Protein 7A48 (pdb70)

Structure (mmCIF, N/CA/C/O backbone):
data_7A48
#
_entry.id   7A48
#
_cell.length_a   94.580
_cell.length_b   26.070
_cell.length_c   54.250
_cell.angle_alpha   90.000
_cell.angle_beta   108.920
_cell.angle_gamma   90.000
#
_symmetry.space_group_name_H-M   'C 1 2 1'
#
loop_
_entity.id
_entity.type
_entity.pdbx_description
1 polymer 'Nanobody 49'
2 polymer 'APH colied-coil'
3 water water
#
loop_
_atom_site.group_PDB
_atom_site.id
_atom_site.type_symbol
_atom_site.label_atom_id
_atom_site.label_alt_id
_atom_site.label_comp_id
_atom_site.label_asym_id
_atom_site.label_entity_id
_atom_site.label_seq_id
_atom_site.pdbx_PDB_ins_code
_atom_site.Cartn_x
_atom_site.Cartn_y
_atom_site.Cartn_z
_atom_site.occupancy
_atom_site.B_iso_or_equiv
_atom_site.auth_seq_id
_atom_site.auth_comp_id
_atom_site.auth_asym_id
_atom_site.auth_atom_id
_atom_site.pdbx_PDB_model_num
ATOM 1 N N . GLN A 1 1 ? 0.194 -17.156 22.794 1.00 57.90 1 GLN A N 1
ATOM 2 C CA . GLN A 1 1 ? 0.380 -17.222 24.241 1.00 63.08 1 GLN A CA 1
ATOM 3 C C . GLN A 1 1 ? 1.320 -18.363 24.631 1.00 60.03 1 GLN A C 1
ATOM 4 O O . GLN A 1 1 ? 1.502 -18.663 25.811 1.00 61.92 1 GLN A O 1
ATOM 6 N N . VAL A 1 2 ? 1.913 -18.995 23.623 1.00 53.85 2 VAL A N 1
ATOM 7 C CA . VAL A 1 2 ? 2.821 -20.119 23.805 1.00 43.40 2 VAL A CA 1
ATOM 8 C C . VAL A 1 2 ? 4.145 -19.764 23.142 1.00 44.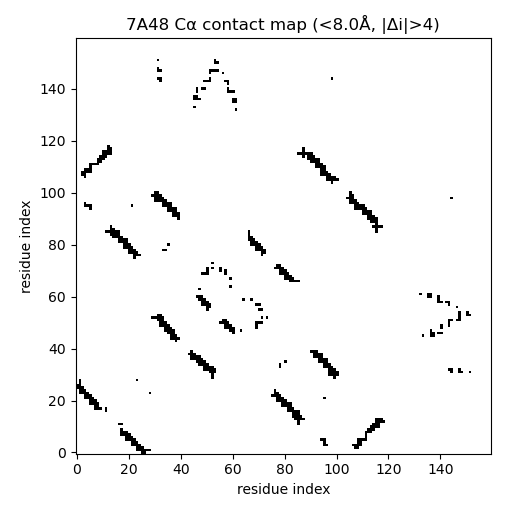19 2 VAL A C 1
ATOM 9 O O . VAL A 1 2 ? 4.160 -19.265 22.012 1.00 45.66 2 VAL A O 1
ATOM 13 N N . GLN A 1 3 ? 5.246 -20.011 23.845 1.00 40.53 3 GLN A N 1
ATOM 14 C CA . GLN A 1 3 ? 6.582 -19.706 23.355 1.00 33.32 3 GLN A CA 1
ATOM 15 C C . GLN A 1 3 ? 7.333 -20.999 23.062 1.00 32.95 3 GLN A C 1
ATOM 16 O O . GLN A 1 3 ? 7.268 -21.951 23.845 1.00 31.65 3 GLN A O 1
ATOM 22 N N A LEU A 1 4 ? 8.015 -21.030 21.922 0.46 29.52 4 LEU A N 1
ATOM 23 N N B LEU A 1 4 ? 8.065 -21.017 21.945 0.54 29.68 4 LEU A N 1
ATOM 24 C CA A LEU A 1 4 ? 8.849 -22.152 21.523 0.46 27.59 4 LEU A CA 1
ATOM 25 C CA B LEU A 1 4 ? 8.838 -22.177 21.505 0.54 27.37 4 LEU A CA 1
ATOM 26 C C A LEU A 1 4 ? 10.312 -21.745 21.622 0.46 31.49 4 LEU A C 1
ATOM 27 C C B LEU A 1 4 ? 10.322 -21.825 21.480 0.54 30.88 4 LEU A C 1
ATOM 28 O O A LEU A 1 4 ? 10.681 -20.623 21.259 0.46 33.52 4 LEU A O 1
ATOM 29 O O B LEU A 1 4 ? 10.718 -20.834 20.857 0.54 30.22 4 LEU A O 1
ATOM 38 N N . GLN A 1 5 ? 11.142 -22.652 22.133 1.00 29.74 5 GLN A N 1
ATOM 39 C CA . GLN A 1 5 ? 12.564 -22.371 22.330 1.00 26.66 5 GLN A CA 1
ATOM 40 C C . GLN A 1 5 ? 13.381 -23.582 21.915 1.00 27.69 5 GLN A C 1
ATOM 41 O O . GLN A 1 5 ? 13.275 -24.637 22.548 1.00 26.99 5 GLN A O 1
ATOM 47 N N . GLU A 1 6 ? 14.215 -23.419 20.879 1.00 25.92 6 GLU A N 1
ATOM 48 C CA . GLU A 1 6 ? 15.054 -24.479 20.337 1.00 29.66 6 GLU A CA 1
ATOM 49 C C . GLU A 1 6 ? 16.393 -24.558 21.056 1.00 29.34 6 GLU A C 1
ATOM 50 O O . GLU A 1 6 ? 16.817 -23.635 21.750 1.00 35.22 6 GLU A O 1
ATOM 56 N N . SER A 1 7 ? 17.082 -25.672 20.824 1.00 29.87 7 SER A N 1
ATOM 57 C CA . SER A 1 7 ? 18.474 -25.815 21.226 1.00 36.59 7 SER A CA 1
ATOM 58 C C . SER A 1 7 ? 19.084 -26.954 20.421 1.00 31.21 7 SER A C 1
ATOM 59 O O . SER A 1 7 ? 18.372 -27.752 19.804 1.00 26.43 7 SER A O 1
ATOM 62 N N . GLY A 1 8 ? 20.419 -27.001 20.405 1.00 34.02 8 GLY A N 1
ATOM 63 C CA . GLY A 1 8 ? 21.120 -28.139 19.845 1.00 29.59 8 GLY A CA 1
ATOM 64 C C . GLY A 1 8 ? 21.874 -27.902 18.555 1.00 34.93 8 GLY A C 1
ATOM 65 O O . GLY A 1 8 ? 22.485 -28.849 18.047 1.00 34.38 8 GLY A O 1
ATOM 66 N N . GLY A 1 9 ? 21.850 -26.695 18.001 1.00 28.73 9 GLY A N 1
ATOM 67 C CA . GLY A 1 9 ? 22.551 -26.418 16.761 1.00 29.29 9 GLY A CA 1
ATOM 68 C C . GLY A 1 9 ? 24.056 -26.341 16.971 1.00 27.29 9 GLY A C 1
ATOM 69 O O . GLY A 1 9 ? 24.576 -26.443 18.079 1.00 31.53 9 GLY A O 1
ATOM 70 N N . GLY A 1 10 ? 24.768 -26.159 15.866 1.00 26.36 10 GLY A N 1
ATOM 71 C CA . GLY A 1 10 ? 26.213 -26.055 15.947 1.00 24.91 10 GLY A CA 1
ATOM 72 C C . GLY A 1 10 ? 26.846 -26.264 14.582 1.00 24.51 10 GLY A C 1
ATOM 73 O O . GLY A 1 10 ? 26.194 -26.111 13.553 1.00 29.26 10 GLY A O 1
ATOM 74 N N . LEU A 1 11 ? 28.129 -26.615 14.618 1.00 25.10 11 LEU A N 1
ATOM 75 C CA . LEU A 1 11 ? 28.956 -26.775 13.423 1.00 28.38 11 LEU A CA 1
ATOM 76 C C . LEU A 1 11 ? 29.608 -28.144 13.472 1.00 33.88 11 LEU A C 1
ATOM 77 O O . LEU A 1 11 ? 30.375 -28.430 14.396 1.00 41.43 11 LEU A O 1
ATOM 82 N N . VAL A 1 12 ? 29.343 -28.970 12.460 1.00 29.87 12 VAL A N 1
ATOM 83 C CA . VAL A 1 12 ? 29.894 -30.314 12.403 1.00 28.46 12 VAL A CA 1
ATOM 84 C C . VAL A 1 12 ? 30.571 -30.510 11.055 1.00 30.40 12 VAL A C 1
ATOM 85 O O . VAL A 1 12 ? 30.339 -29.765 10.102 1.00 28.09 12 VAL A O 1
ATOM 89 N N . GLN A 1 13 ? 31.437 -31.517 11.001 1.00 30.84 13 GLN A N 1
ATOM 90 C CA . GLN A 1 13 ? 32.002 -31.989 9.751 1.00 35.24 13 GLN A CA 1
ATOM 91 C C . GLN A 1 13 ? 30.981 -32.872 9.045 1.00 31.80 13 GLN A C 1
ATOM 92 O O . GLN A 1 13 ? 30.071 -33.408 9.682 1.00 30.13 13 GLN A O 1
ATOM 98 N N . PRO A 1 14 ? 31.108 -33.045 7.730 1.00 31.40 14 PRO A N 1
ATOM 99 C CA . PRO A 1 14 ? 30.241 -34.005 7.034 1.00 35.23 14 PRO A CA 1
ATOM 100 C C . PRO A 1 14 ? 30.364 -35.387 7.661 1.00 27.82 14 PRO A C 1
ATOM 101 O O . PRO A 1 14 ? 31.460 -35.841 7.995 1.00 34.80 14 PRO A O 1
ATOM 105 N N . GLY A 1 15 ? 29.222 -36.049 7.828 1.00 31.99 15 GLY A N 1
ATOM 106 C CA . GLY A 1 15 ? 29.156 -37.314 8.525 1.00 36.45 15 GLY A CA 1
ATOM 107 C C . GLY A 1 15 ? 28.805 -37.210 9.993 1.00 38.48 15 GLY A C 1
ATOM 108 O O . GLY A 1 15 ? 28.483 -38.237 10.610 1.00 34.78 15 GLY A O 1
ATOM 109 N N . GLY A 1 16 ? 28.840 -36.004 10.568 1.00 31.21 16 GLY A N 1
ATOM 110 C CA . GLY A 1 16 ? 28.570 -35.814 11.978 1.00 31.92 16 GLY A CA 1
ATOM 111 C C . GLY A 1 16 ? 27.092 -35.842 12.307 1.00 27.50 16 GLY A C 1
ATOM 112 O O . GLY A 1 16 ? 26.229 -36.065 11.460 1.00 28.09 16 GLY A O 1
ATOM 113 N N . SER A 1 17 ? 26.798 -35.591 13.584 1.00 28.57 17 SER A N 1
ATOM 114 C CA . SER A 1 17 ? 25.431 -35.643 14.080 1.00 24.87 17 SER A CA 1
ATOM 115 C C . S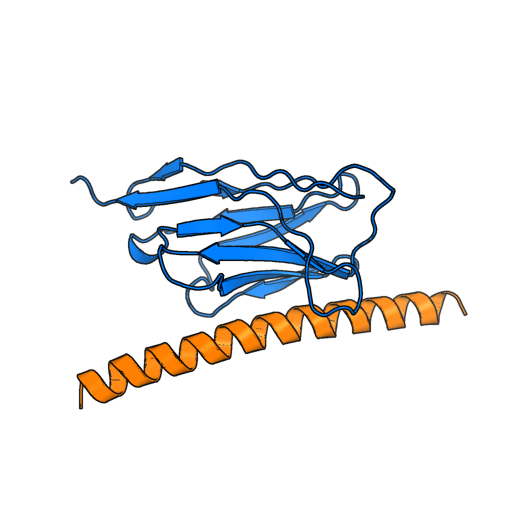ER A 1 17 ? 25.171 -34.493 15.038 1.00 27.09 17 SER A C 1
ATOM 116 O O . SER A 1 17 ? 26.084 -33.990 15.690 1.00 28.03 17 SER A O 1
ATOM 119 N N . LEU A 1 18 ? 23.900 -34.110 15.124 1.00 25.18 18 LEU A N 1
ATOM 120 C CA . LEU A 1 18 ? 23.402 -33.118 16.072 1.00 26.68 18 LEU A CA 1
ATOM 121 C C . LEU A 1 18 ? 22.023 -33.544 16.546 1.00 21.99 18 LEU A C 1
ATOM 122 O O . LEU A 1 18 ? 21.267 -34.171 15.800 1.00 25.89 18 LEU A O 1
ATOM 127 N N . ARG A 1 19 ? 21.676 -33.175 17.780 1.00 24.09 19 ARG A N 1
ATOM 128 C CA . ARG A 1 19 ? 20.330 -33.404 18.294 1.00 25.85 19 ARG A CA 1
ATOM 129 C C . ARG A 1 19 ? 19.707 -32.059 18.630 1.00 23.78 19 ARG A C 1
ATOM 130 O O . ARG A 1 19 ? 20.198 -31.351 19.522 1.00 28.02 19 ARG A O 1
ATOM 138 N N . LEU A 1 20 ? 18.645 -31.712 17.917 1.00 23.05 20 LEU A N 1
ATOM 139 C CA . LEU A 1 20 ? 17.887 -30.500 18.194 1.00 24.15 20 LEU A CA 1
ATOM 140 C C . LEU A 1 20 ? 16.757 -30.813 19.164 1.00 24.53 20 LEU A C 1
ATOM 141 O O . LEU A 1 20 ? 16.149 -31.881 19.101 1.00 23.69 20 LEU A O 1
ATOM 146 N N A SER A 1 21 ? 16.491 -29.871 20.058 0.53 24.14 21 SER A N 1
ATOM 147 N N B SER A 1 21 ? 16.464 -29.865 20.057 0.47 24.26 21 SER A N 1
ATOM 148 C CA A SER A 1 21 ? 15.360 -29.956 20.959 0.53 25.59 21 SER A CA 1
ATOM 149 C CA B SER A 1 21 ? 15.374 -30.001 21.017 0.47 25.55 21 SER A CA 1
ATOM 150 C C A SER A 1 21 ? 14.514 -28.700 20.816 0.53 26.42 21 SER A C 1
ATOM 151 C C B SER A 1 21 ? 14.595 -28.693 21.094 0.47 24.99 21 SER A C 1
ATOM 152 O O A SER A 1 21 ? 14.960 -27.665 20.312 0.53 18.48 21 SER A O 1
ATOM 153 O O B SER A 1 21 ? 15.171 -27.608 20.987 0.47 20.23 21 SER A O 1
ATOM 158 N N . CYS A 1 22 ? 13.274 -28.803 21.267 1.00 25.79 22 CYS A N 1
ATOM 159 C CA . CYS A 1 22 ? 12.407 -27.635 21.307 1.00 22.86 22 CYS A CA 1
ATOM 160 C C . CYS A 1 22 ? 11.369 -27.832 22.392 1.00 21.24 22 CYS A C 1
ATOM 161 O O . CYS A 1 22 ? 10.662 -28.841 22.379 1.00 26.40 22 CYS A O 1
ATOM 164 N N . ILE A 1 23 ? 11.269 -26.870 23.305 1.00 20.85 23 ILE A N 1
ATOM 165 C CA . ILE A 1 23 ? 10.326 -26.928 24.423 1.00 22.92 23 ILE A CA 1
ATOM 166 C C . ILE A 1 23 ? 9.282 -25.834 24.234 1.00 25.85 23 ILE A C 1
ATOM 167 O O . ILE A 1 23 ? 9.617 -24.697 23.877 1.00 28.97 23 ILE A O 1
ATOM 172 N N . ALA A 1 24 ? 8.015 -26.192 24.412 1.00 31.52 24 ALA A N 1
ATOM 173 C CA . ALA A 1 24 ? 6.921 -25.233 24.390 1.00 32.36 24 ALA A CA 1
ATOM 174 C C . ALA A 1 24 ? 6.492 -24.919 25.817 1.00 33.75 24 ALA A C 1
ATOM 175 O O . ALA A 1 24 ? 6.360 -25.820 26.652 1.00 41.32 24 ALA A O 1
ATOM 177 N N . SER A 1 25 ? 6.276 -23.639 26.106 1.00 35.11 25 SER A N 1
ATOM 178 C CA . SER A 1 25 ? 5.807 -23.244 27.426 1.00 37.16 25 SER A CA 1
ATOM 179 C C . SER A 1 25 ? 4.814 -22.098 27.291 1.00 46.01 25 SER A C 1
ATOM 180 O O . SER A 1 25 ? 4.607 -21.546 26.210 1.00 44.06 25 SER A O 1
ATOM 183 N N . GLY A 1 26 ? 4.189 -21.746 28.418 1.00 56.32 26 GLY A N 1
ATOM 184 C CA . GLY A 1 26 ? 3.212 -20.674 28.469 1.00 69.10 26 GLY A CA 1
ATOM 185 C C . GLY A 1 26 ? 1.831 -21.203 28.822 1.00 78.95 26 GLY A C 1
ATOM 186 O O . GLY A 1 26 ? 1.701 -22.135 29.616 1.00 83.67 26 GLY A O 1
ATOM 187 N N . ARG A 1 27 ? 0.808 -20.591 28.227 1.00 80.28 27 ARG A N 1
ATOM 188 C CA . ARG A 1 27 ? -0.560 -21.068 28.394 1.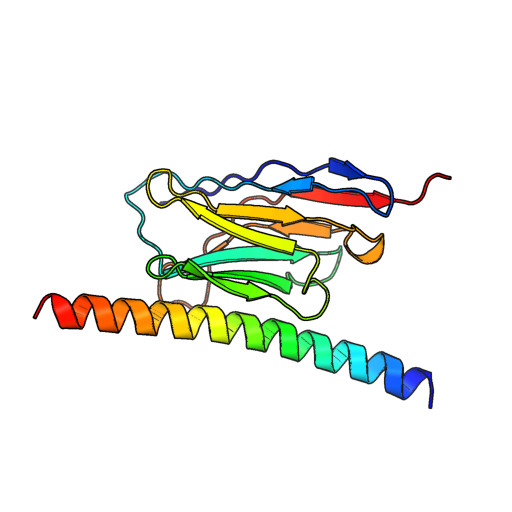00 78.58 27 ARG A CA 1
ATOM 189 C C . ARG A 1 27 ? -0.645 -22.544 28.029 1.00 74.54 27 ARG A C 1
ATOM 190 O O . ARG A 1 27 ? 0.145 -23.050 27.225 1.00 79.68 27 ARG A O 1
ATOM 192 N N . THR A 1 28 ? -1.603 -23.241 28.637 1.00 62.96 28 THR A N 1
ATOM 193 C CA . THR A 1 28 ? -1.719 -24.676 28.417 1.00 52.36 28 THR A CA 1
ATOM 194 C C . THR A 1 28 ? -1.923 -24.964 26.934 1.00 59.23 28 THR A C 1
ATOM 195 O O . THR A 1 28 ? -2.695 -24.290 26.244 1.00 62.62 28 THR A O 1
ATOM 199 N N . PHE A 1 29 ? -1.211 -25.978 26.455 1.00 44.33 29 PHE A N 1
ATOM 200 C CA . PHE A 1 29 ? -0.876 -26.133 25.046 1.00 43.07 29 PHE A CA 1
ATOM 201 C C . PHE A 1 29 ? -1.091 -27.596 24.696 1.00 41.96 29 PHE A C 1
ATOM 202 O O . PHE A 1 29 ? -0.530 -28.477 25.350 1.00 39.88 29 PHE A O 1
ATOM 210 N N A ASN A 1 30 ? -1.967 -27.861 23.725 0.34 41.84 30 ASN A N 1
ATOM 211 N N B ASN A 1 30 ? -1.908 -27.848 23.677 0.66 41.63 30 ASN A N 1
ATOM 212 C CA A ASN A 1 30 ? -2.168 -29.213 23.202 0.34 39.19 30 ASN A CA 1
ATOM 213 C CA B ASN A 1 30 ? -2.186 -29.203 23.200 0.66 38.97 30 ASN A CA 1
ATOM 214 C C A ASN A 1 30 ? -2.314 -29.107 21.691 0.34 34.58 30 ASN A C 1
ATOM 215 C C B ASN A 1 30 ? -2.321 -29.131 21.688 0.66 34.28 30 ASN A C 1
ATOM 216 O O A ASN A 1 30 ? -3.425 -29.017 21.151 0.34 34.91 30 ASN A O 1
ATOM 217 O O B ASN A 1 30 ? -3.432 -29.085 21.144 0.66 34.72 30 ASN A O 1
ATOM 226 N N . PRO A 1 31 ? -1.202 -29.109 20.974 1.00 29.77 31 PRO A N 1
ATOM 227 C CA . PRO A 1 31 ? -1.234 -28.895 19.525 1.00 26.29 31 PRO A CA 1
ATOM 228 C C . PRO A 1 31 ? -1.694 -30.144 18.784 1.00 29.30 31 PRO A C 1
ATOM 229 O O . PRO A 1 31 ? -1.832 -31.229 19.355 1.00 28.35 31 PRO A O 1
ATOM 233 N N . TYR A 1 32 ? -1.956 -29.966 17.484 1.00 22.38 32 TYR A N 1
ATOM 234 C CA . TYR A 1 32 ? -2.168 -31.131 16.638 1.00 23.94 32 TYR A CA 1
ATOM 235 C C . TYR A 1 32 ? -0.865 -31.893 16.427 1.00 24.48 32 TYR A C 1
ATOM 236 O O . TYR A 1 32 ? -0.868 -33.125 16.366 1.00 22.56 32 TYR A O 1
ATOM 245 N N . GLY A 1 33 ? 0.255 -31.176 16.315 1.00 21.82 33 GLY A N 1
ATOM 246 C CA . GLY A 1 33 ? 1.555 -31.779 16.074 1.00 18.33 33 GLY A CA 1
ATOM 247 C C . GLY A 1 33 ? 2.644 -30.736 16.197 1.00 19.86 33 GLY A C 1
ATOM 248 O O . GLY A 1 33 ? 2.379 -29.536 16.319 1.00 19.95 33 GLY A O 1
ATOM 249 N N . MET A 1 34 ? 3.890 -31.212 16.180 1.00 19.29 34 MET A N 1
ATOM 250 C CA . MET A 1 34 ? 5.034 -30.314 16.129 1.00 17.27 34 MET A CA 1
ATOM 251 C C . MET A 1 34 ? 5.977 -30.784 15.038 1.00 17.41 34 MET A C 1
ATOM 252 O O . MET A 1 34 ? 5.885 -31.916 14.561 1.00 20.07 34 MET A O 1
ATOM 257 N N . GLY A 1 35 ? 6.874 -29.896 14.626 1.00 19.41 35 GLY A N 1
ATOM 258 C CA . GLY A 1 35 ? 7.707 -30.288 13.504 1.00 18.98 35 GLY A CA 1
ATOM 259 C C . GLY A 1 35 ? 8.900 -29.373 13.377 1.00 19.44 35 GLY A C 1
ATOM 260 O O . GLY A 1 35 ? 9.082 -28.424 14.149 1.00 20.43 35 GLY A O 1
ATOM 261 N N . TRP A 1 36 ? 9.718 -29.686 12.388 1.00 18.00 36 TRP A N 1
ATOM 262 C CA . TRP A 1 36 ? 10.921 -28.944 12.118 1.00 19.81 36 TRP A CA 1
ATOM 263 C C . TRP A 1 36 ? 10.966 -28.482 10.679 1.00 17.29 36 TRP A C 1
ATOM 264 O O . TRP A 1 36 ? 10.621 -29.215 9.780 1.00 18.96 36 TRP A O 1
ATOM 275 N N . PHE A 1 37 ? 11.375 -27.238 10.502 1.00 17.15 37 PHE A N 1
ATOM 276 C CA . PHE A 1 37 ? 11.519 -26.618 9.203 1.00 18.03 37 PHE A CA 1
ATOM 277 C C . PHE A 1 37 ? 12.941 -26.086 9.086 1.00 19.20 37 PHE A C 1
ATOM 278 O O . PHE A 1 37 ? 13.634 -25.954 10.080 1.00 18.29 37 PHE A O 1
ATOM 286 N N . ARG A 1 38 ? 13.382 -25.792 7.870 1.00 17.91 38 ARG A N 1
ATOM 287 C CA . ARG A 1 38 ? 14.713 -25.228 7.693 1.00 19.21 38 ARG A CA 1
ATOM 288 C C . ARG A 1 38 ? 14.714 -24.092 6.687 1.00 19.10 38 ARG A C 1
ATOM 289 O O . ARG A 1 38 ? 13.864 -24.029 5.833 1.00 21.78 38 ARG A O 1
ATOM 297 N N . GLN A 1 39 ? 15.668 -23.188 6.820 1.00 19.81 39 GLN A N 1
ATOM 298 C CA . GLN A 1 39 ? 15.720 -22.031 5.943 1.00 17.85 39 GLN A CA 1
ATOM 299 C C . GLN A 1 39 ? 17.122 -21.572 5.604 1.00 21.68 39 GLN A C 1
ATOM 300 O O . GLN A 1 39 ? 17.957 -21.429 6.468 1.00 20.53 39 GLN A O 1
ATOM 306 N N . VAL A 1 40 ? 17.360 -21.354 4.320 1.00 23.02 40 VAL A N 1
ATOM 307 C CA . VAL A 1 40 ? 18.627 -20.819 3.849 1.00 28.17 40 VAL A CA 1
ATOM 308 C C . VAL A 1 40 ? 18.384 -19.358 3.457 1.00 25.39 40 VAL A C 1
ATOM 309 O O . VAL A 1 40 ? 17.261 -18.970 3.219 1.00 24.58 40 VAL A O 1
ATOM 313 N N . PRO A 1 41 ? 19.449 -18.555 3.370 1.00 21.91 41 PRO A N 1
ATOM 314 C CA . PRO A 1 41 ? 19.233 -17.123 3.136 1.00 23.22 41 PRO A CA 1
ATOM 315 C C . PRO A 1 41 ? 18.527 -16.866 1.812 1.00 29.22 41 PRO A C 1
ATOM 316 O O . PRO A 1 41 ? 18.879 -17.436 0.774 1.00 32.62 41 PRO A O 1
ATOM 320 N N . GLY A 1 42 ? 17.528 -15.999 1.854 1.00 29.64 42 GLY A N 1
ATOM 321 C CA . GLY A 1 42 ? 16.782 -15.614 0.672 1.00 28.89 42 GLY A CA 1
ATOM 322 C C . GLY A 1 42 ? 15.703 -16.565 0.208 1.00 29.13 42 GLY A C 1
ATOM 323 O O . GLY A 1 42 ? 15.078 -16.345 -0.816 1.00 37.89 42 GLY A O 1
ATOM 324 N N . LYS A 1 43 ? 15.484 -17.630 0.960 1.00 27.06 43 LYS A N 1
ATOM 325 C CA . LYS A 1 43 ? 14.468 -18.593 0.604 1.00 31.54 43 LYS A CA 1
ATOM 326 C C . LYS A 1 43 ? 13.474 -18.746 1.741 1.00 31.63 43 LYS A C 1
ATOM 327 O O . LYS A 1 43 ? 13.741 -18.344 2.854 1.00 27.22 43 LYS A O 1
ATOM 333 N N . GLU A 1 44 ? 12.321 -19.330 1.439 1.00 36.02 44 GLU A N 1
ATOM 334 C CA . GLU A 1 44 ? 11.299 -19.552 2.438 1.00 35.05 44 GLU A CA 1
ATOM 335 C C . GLU A 1 44 ? 11.633 -20.775 3.251 1.00 31.53 44 GLU A C 1
ATOM 336 O O . GLU A 1 44 ? 12.446 -21.583 2.855 1.00 28.85 44 GLU A O 1
ATOM 342 N N . ARG A 1 45 ? 10.976 -20.900 4.389 1.00 24.77 45 ARG A N 1
ATOM 343 C CA . ARG A 1 45 ? 11.173 -22.045 5.254 1.00 23.96 45 ARG A CA 1
ATOM 344 C C . ARG A 1 45 ? 10.578 -23.262 4.587 1.00 28.24 45 ARG A C 1
ATOM 345 O O . ARG A 1 45 ? 9.487 -23.197 4.046 1.00 32.06 45 ARG A O 1
ATOM 353 N N . THR A 1 46 ? 11.304 -24.368 4.619 1.00 21.65 46 THR A N 1
ATOM 354 C CA . THR A 1 46 ? 10.825 -25.596 4.023 1.00 21.26 46 THR A CA 1
ATOM 355 C C . THR A 1 46 ? 10.699 -26.675 5.085 1.00 18.86 46 THR A C 1
ATOM 356 O O . THR A 1 46 ? 11.491 -26.747 5.993 1.00 17.92 46 THR A O 1
ATOM 360 N N . PHE A 1 47 ? 9.682 -27.508 4.936 1.00 18.50 47 PHE A N 1
ATOM 361 C CA . PHE A 1 47 ? 9.416 -28.596 5.859 1.00 17.68 47 PHE A CA 1
ATOM 362 C C . PHE A 1 47 ? 10.549 -29.600 5.874 1.00 21.77 47 PHE A C 1
ATOM 363 O O . PHE A 1 47 ? 11.148 -29.883 4.855 1.00 21.34 47 PHE A O 1
ATOM 371 N N . VAL A 1 48 ? 10.831 -30.133 7.055 1.00 17.15 48 VAL A N 1
ATOM 372 C CA . VAL A 1 48 ? 11.854 -31.136 7.208 1.00 18.81 48 VAL A CA 1
ATOM 373 C C . VAL A 1 48 ? 11.251 -32.409 7.790 1.00 19.53 48 VAL A C 1
ATOM 374 O O . VAL A 1 48 ? 11.423 -33.474 7.230 1.00 17.69 48 VAL A O 1
ATOM 378 N N . SER A 1 49 ? 10.515 -32.282 8.892 1.00 18.61 49 SER A N 1
ATOM 379 C CA . SER A 1 49 ? 9.953 -33.450 9.550 1.00 17.57 49 SER A CA 1
ATOM 380 C C . SER A 1 49 ? 8.847 -32.996 10.490 1.00 18.00 49 SER A C 1
ATOM 381 O O . SER A 1 49 ? 8.885 -31.885 11.012 1.00 19.37 49 SER A O 1
ATOM 384 N N . GLY A 1 50 ? 7.874 -33.869 10.699 1.00 16.43 50 GLY A N 1
ATOM 385 C CA . GLY A 1 50 ? 6.802 -33.575 11.632 1.00 15.54 50 GLY A CA 1
ATOM 386 C C . GLY A 1 50 ? 6.359 -34.829 12.352 1.00 16.27 50 GLY A C 1
ATOM 387 O O . GLY A 1 50 ? 6.516 -35.951 11.860 1.00 19.43 50 GLY A O 1
ATOM 388 N N . ILE A 1 51 ? 5.776 -34.619 13.534 1.00 16.01 51 ILE A N 1
ATOM 389 C CA . ILE A 1 51 ? 5.222 -35.707 14.327 1.00 17.67 51 ILE A CA 1
ATOM 390 C C . ILE A 1 51 ? 3.841 -35.280 14.837 1.00 19.42 51 ILE A C 1
ATOM 391 O O . ILE A 1 51 ? 3.648 -34.133 15.260 1.00 19.02 51 ILE A O 1
ATOM 396 N N . THR A 1 52 ? 2.868 -36.185 14.747 1.00 19.08 52 THR A N 1
ATOM 397 C CA . THR A 1 52 ? 1.540 -35.892 15.280 1.00 16.78 52 THR A CA 1
ATOM 398 C C . THR A 1 52 ? 1.576 -36.005 16.799 1.00 19.24 52 THR A C 1
ATOM 399 O O . THR A 1 52 ? 2.279 -36.849 17.362 1.00 19.96 52 THR A O 1
ATOM 403 N N . TRP A 1 53 ? 0.812 -35.148 17.474 1.00 20.66 53 TRP A N 1
ATOM 404 C CA . TRP A 1 53 ? 0.963 -35.052 18.919 1.00 23.16 53 TRP A CA 1
ATOM 405 C C . TRP A 1 53 ? 0.343 -36.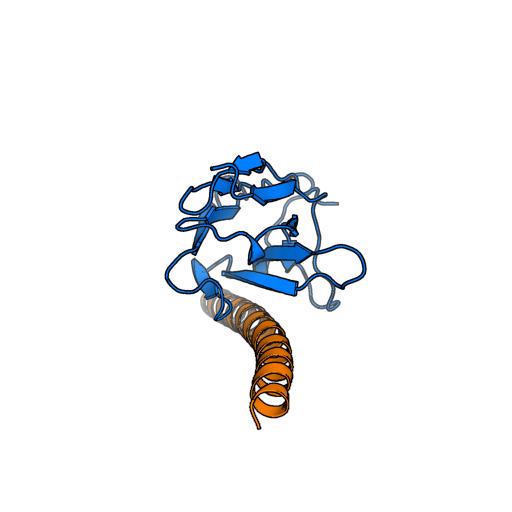242 19.634 1.00 26.45 53 TRP A C 1
ATOM 406 O O . TRP A 1 53 ? 0.933 -36.789 20.576 1.00 26.87 53 TRP A O 1
ATOM 417 N N . ILE A 1 54 ? -0.850 -36.655 19.213 1.00 23.25 54 ILE A N 1
ATOM 418 C CA . ILE A 1 54 ? -1.538 -37.747 19.892 1.00 23.67 54 ILE A CA 1
ATOM 419 C C . ILE A 1 54 ? -0.865 -39.076 19.572 1.00 27.52 54 ILE A C 1
ATOM 420 O O . ILE A 1 54 ? -0.453 -39.816 20.473 1.00 32.55 54 ILE A O 1
ATOM 425 N N . GLY A 1 55 ? -0.736 -39.388 18.283 1.00 28.41 55 GLY A N 1
ATOM 426 C CA . GLY A 1 55 ? -0.310 -40.706 17.844 1.00 25.59 55 GLY A CA 1
ATOM 427 C C . GLY A 1 55 ? 1.189 -40.902 17.772 1.00 25.26 55 GLY A C 1
ATOM 428 O O . GLY A 1 55 ? 1.674 -42.035 17.827 1.00 28.04 55 GLY A O 1
ATOM 429 N N . GLY A 1 56 ? 1.928 -39.809 17.631 1.00 21.49 56 GLY A N 1
ATOM 430 C CA . GLY A 1 56 ? 3.357 -39.892 17.435 1.00 21.13 56 GLY A CA 1
ATOM 431 C C . GLY A 1 56 ? 3.754 -40.335 16.046 1.00 23.98 56 GLY A C 1
ATOM 432 O O . GLY A 1 56 ? 4.872 -40.828 15.861 1.00 28.35 56 GLY A O 1
ATOM 433 N N . THR A 1 57 ? 2.856 -40.192 15.069 1.00 23.11 57 THR A N 1
ATOM 434 C CA . THR A 1 57 ? 3.141 -40.578 13.690 1.00 19.58 57 THR A CA 1
ATOM 435 C C . THR A 1 57 ? 4.110 -39.587 13.056 1.00 24.60 57 THR A C 1
ATOM 436 O O . THR A 1 57 ? 3.923 -38.374 13.163 1.00 21.42 57 THR A O 1
ATOM 440 N N . THR A 1 58 ? 5.130 -40.101 12.362 1.00 20.51 58 THR A N 1
ATOM 441 C CA . THR A 1 58 ? 6.224 -39.280 11.852 1.00 21.27 58 THR A CA 1
ATOM 442 C C . THR A 1 58 ? 6.186 -39.124 10.333 1.00 19.06 58 THR A C 1
ATOM 443 O O . THR A 1 58 ? 5.699 -39.995 9.600 1.00 21.18 58 THR A O 1
ATOM 447 N N . TYR A 1 59 ? 6.717 -37.992 9.876 1.00 18.93 59 TYR A N 1
ATOM 448 C CA . TYR A 1 59 ? 6.785 -37.654 8.462 1.00 18.89 59 TYR A CA 1
ATOM 449 C C . TYR A 1 59 ? 8.133 -37.015 8.202 1.00 19.40 59 TYR A C 1
ATOM 450 O O . TYR A 1 59 ? 8.613 -36.224 9.018 1.00 19.32 59 TYR A O 1
ATOM 459 N N . TYR A 1 60 ? 8.736 -37.366 7.063 1.00 19.15 60 TYR A N 1
ATOM 460 C CA . TYR A 1 60 ? 10.049 -36.852 6.702 1.00 20.96 60 TYR A CA 1
ATOM 461 C C . TYR A 1 60 ? 10.041 -36.493 5.229 1.00 24.45 60 TYR A C 1
ATOM 462 O O . TYR A 1 60 ? 9.392 -37.165 4.425 1.00 25.83 60 TYR A O 1
ATOM 471 N N . VAL A 1 61 ? 10.771 -35.436 4.877 1.00 19.90 61 VAL A N 1
ATOM 472 C CA . VAL A 1 61 ? 10.972 -35.147 3.459 1.00 22.98 61 VAL A CA 1
ATOM 473 C C . VAL A 1 61 ? 12.056 -36.062 2.894 1.00 25.09 61 VAL A C 1
ATOM 474 O O . VAL A 1 61 ? 12.913 -36.586 3.614 1.00 21.15 61 VAL A O 1
ATOM 478 N N . ASN A 1 62 ? 12.003 -36.262 1.571 1.00 23.08 62 ASN A N 1
ATOM 479 C CA . ASN A 1 62 ? 12.816 -37.302 0.946 1.00 23.66 62 ASN A CA 1
ATOM 480 C C . ASN A 1 62 ? 14.305 -37.082 1.179 1.00 25.46 62 ASN A C 1
ATOM 481 O O . ASN A 1 62 ? 15.058 -38.053 1.304 1.00 27.70 62 ASN A O 1
ATOM 486 N N . SER A 1 63 ? 14.746 -35.824 1.281 1.00 21.29 63 SER A N 1
ATOM 487 C CA . SER A 1 63 ? 16.176 -35.554 1.399 1.00 23.89 63 SER A CA 1
ATOM 488 C C . SER A 1 63 ? 16.770 -35.915 2.758 1.00 22.00 63 SER A C 1
ATOM 489 O O . SER A 1 63 ? 18.002 -35.882 2.899 1.00 24.93 63 SER A O 1
ATOM 492 N N . VAL A 1 64 ? 15.954 -36.216 3.770 1.00 19.14 64 VAL A N 1
ATOM 493 C CA . VAL A 1 64 ? 16.459 -36.595 5.084 1.00 20.15 64 VAL A CA 1
ATOM 494 C C . VAL A 1 64 ? 16.019 -37.989 5.505 1.00 18.51 64 VAL A C 1
ATOM 495 O O . VAL A 1 64 ? 16.382 -38.430 6.600 1.00 19.86 64 VAL A O 1
ATOM 499 N N . LYS A 1 65 ? 15.276 -38.708 4.660 1.00 20.06 65 LYS A N 1
ATOM 500 C CA . LYS A 1 65 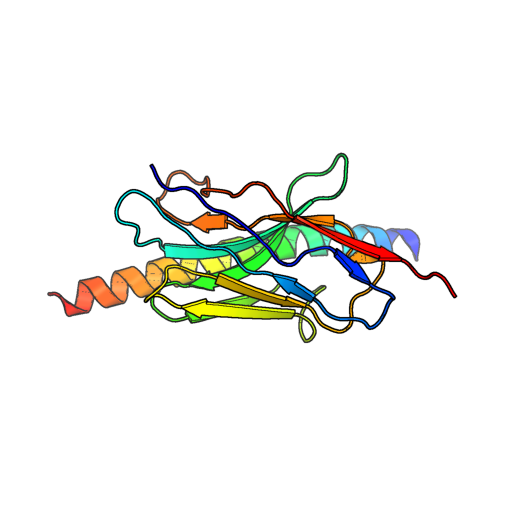? 14.830 -40.059 5.008 1.00 20.05 65 LYS A CA 1
ATOM 501 C C . LYS A 1 65 ? 16.011 -40.974 5.296 1.00 21.53 65 LYS A C 1
ATOM 502 O O . LYS A 1 65 ? 16.992 -41.002 4.548 1.00 26.01 65 LYS A O 1
ATOM 508 N N . GLY A 1 66 ? 15.908 -41.743 6.378 1.00 23.16 66 GLY A N 1
ATOM 509 C CA . GLY A 1 66 ? 16.974 -42.630 6.780 1.00 26.03 66 GLY A CA 1
ATOM 510 C C . GLY A 1 66 ? 18.152 -41.964 7.460 1.00 24.62 66 GLY A C 1
ATOM 511 O O . GLY A 1 66 ? 19.082 -42.672 7.867 1.00 29.60 66 GLY A O 1
ATOM 512 N N . ARG A 1 67 ? 18.141 -40.642 7.602 1.00 21.74 67 ARG A N 1
ATOM 513 C CA . ARG A 1 67 ? 19.191 -39.907 8.312 1.00 19.54 67 ARG A CA 1
ATOM 514 C C . ARG A 1 67 ? 18.688 -39.143 9.532 1.00 19.93 67 ARG A C 1
ATOM 515 O O . ARG A 1 67 ? 19.435 -39.015 10.518 1.00 20.38 67 ARG A O 1
ATOM 523 N N . PHE A 1 68 ? 17.448 -38.655 9.512 1.00 19.41 68 PHE A N 1
ATOM 524 C CA . PHE A 1 68 ? 16.907 -37.844 10.595 1.00 18.64 68 PHE A CA 1
ATOM 525 C C . PHE A 1 68 ? 15.779 -38.615 11.270 1.00 23.46 68 PHE A C 1
ATOM 526 O O . PHE A 1 68 ? 15.049 -39.373 10.621 1.00 25.72 68 PHE A O 1
ATOM 534 N N . THR A 1 69 ? 15.621 -38.404 12.575 1.00 21.82 69 THR A N 1
ATOM 535 C CA . THR A 1 69 ? 14.533 -39.037 13.316 1.00 23.12 69 THR A CA 1
ATOM 536 C C . THR A 1 69 ? 13.896 -38.015 14.253 1.00 21.49 69 THR A C 1
ATOM 537 O O . THR A 1 69 ? 14.604 -37.345 15.014 1.00 22.60 69 THR A O 1
ATOM 541 N N . ILE A 1 70 ? 12.565 -37.917 14.217 1.00 22.21 70 ILE A N 1
ATOM 542 C CA . ILE A 1 70 ? 11.822 -36.991 15.069 1.00 18.57 70 ILE A CA 1
ATOM 543 C C . ILE A 1 70 ? 11.100 -37.769 16.161 1.00 19.80 70 ILE A C 1
ATOM 544 O O . ILE A 1 70 ? 10.691 -38.925 15.979 1.00 22.10 70 ILE A O 1
ATOM 549 N N . SER A 1 71 ? 10.975 -37.135 17.324 1.00 19.56 71 SER A N 1
ATOM 550 C CA . SER A 1 71 ? 10.270 -37.748 18.442 1.00 19.73 71 SER A CA 1
ATOM 551 C C . SER A 1 71 ? 9.703 -36.641 19.315 1.00 21.80 71 SER A C 1
ATOM 552 O O . SER A 1 71 ? 10.090 -35.477 19.198 1.00 22.81 71 SER A O 1
ATOM 555 N N . ARG A 1 72 ? 8.768 -37.006 20.185 1.00 21.14 72 ARG A N 1
ATOM 556 C CA . ARG A 1 72 ? 8.186 -36.009 21.073 1.00 23.56 72 ARG A CA 1
ATOM 557 C C . ARG A 1 72 ? 7.826 -36.617 22.418 1.00 23.23 72 ARG A C 1
ATOM 558 O O . ARG A 1 72 ? 7.560 -37.819 22.536 1.00 26.74 72 ARG A O 1
ATOM 566 N N . ASP A 1 73 ? 7.789 -35.750 23.426 1.00 20.21 73 ASP A N 1
ATOM 567 C CA . ASP A 1 73 ? 7.405 -36.108 24.792 1.00 21.11 73 ASP A CA 1
ATOM 568 C C . ASP A 1 73 ? 6.286 -35.181 25.259 1.00 29.55 73 ASP A C 1
ATOM 569 O O . ASP A 1 73 ? 6.528 -34.004 25.544 1.00 28.85 73 ASP A O 1
ATOM 574 N N . ARG A 1 74 ? 5.066 -35.720 25.357 1.00 27.14 74 ARG A N 1
ATOM 575 C CA . ARG A 1 74 ? 3.926 -34.917 25.799 1.00 32.60 74 ARG A CA 1
ATOM 576 C C . ARG A 1 74 ? 4.076 -34.414 27.228 1.00 37.64 74 ARG A C 1
ATOM 577 O O . ARG A 1 74 ? 3.552 -33.345 27.559 1.00 32.30 74 ARG A O 1
ATOM 585 N N . ALA A 1 75 ? 4.766 -35.163 28.095 1.00 29.97 75 ALA A N 1
ATOM 586 C CA . ALA A 1 75 ? 4.864 -34.747 29.490 1.00 39.09 75 ALA A CA 1
ATOM 587 C C . ALA A 1 75 ? 5.574 -33.409 29.613 1.00 34.48 75 ALA A C 1
ATOM 588 O O . ALA A 1 75 ? 5.225 -32.593 30.470 1.00 36.65 75 ALA A O 1
ATOM 590 N N . LYS A 1 76 ? 6.558 -33.160 28.751 1.00 34.00 76 LYS A N 1
ATOM 591 C CA . LYS A 1 76 ? 7.349 -31.944 28.799 1.00 38.47 76 LYS A CA 1
ATOM 592 C C . LYS A 1 76 ? 7.075 -31.000 27.635 1.00 35.22 76 LYS A C 1
ATOM 593 O O . LYS A 1 76 ? 7.714 -29.944 27.555 1.00 33.96 76 LYS A O 1
ATOM 599 N N . ASN A 1 77 ? 6.136 -31.337 26.744 1.00 29.71 77 ASN A N 1
ATOM 600 C CA . ASN A 1 77 ? 5.812 -30.499 25.592 1.00 27.39 77 ASN A CA 1
ATOM 601 C C . ASN A 1 77 ? 7.076 -30.186 24.802 1.00 29.28 77 ASN A C 1
ATOM 602 O O . ASN A 1 77 ? 7.372 -29.034 24.479 1.00 29.84 77 ASN A O 1
ATOM 607 N N A THR A 1 78 ? 7.827 -31.240 24.511 0.46 24.77 78 THR A N 1
ATOM 608 N N B THR A 1 78 ? 7.845 -31.234 24.499 0.54 25.38 78 THR A N 1
ATOM 609 C CA A THR A 1 78 ? 9.078 -31.145 23.778 0.46 21.01 78 THR A CA 1
ATOM 610 C CA B THR A 1 78 ? 9.135 -31.095 23.826 0.54 21.31 78 THR A CA 1
ATOM 611 C C A THR A 1 78 ? 8.991 -31.928 22.479 0.46 22.61 78 THR A C 1
ATOM 612 C C B THR A 1 78 ? 9.222 -32.011 22.612 0.54 22.19 78 THR A C 1
ATOM 613 O O A THR A 1 78 ? 8.254 -32.912 22.365 0.46 20.22 78 THR A O 1
ATOM 614 O O B THR A 1 78 ? 8.837 -33.183 22.687 0.54 22.03 78 THR A O 1
ATOM 621 N N . VAL A 1 79 ? 9.763 -31.479 21.500 1.00 19.99 79 VAL A N 1
ATOM 622 C CA . VAL A 1 79 ? 9.981 -32.227 20.268 1.00 18.11 79 VAL A CA 1
ATOM 623 C C . VAL A 1 79 ? 11.483 -32.231 20.007 1.00 22.49 79 VAL A C 1
ATOM 624 O O . VAL A 1 79 ? 12.193 -31.305 20.411 1.00 21.77 79 VAL A O 1
ATOM 628 N N . TYR A 1 80 ? 11.971 -33.310 19.385 1.00 20.65 80 TYR A N 1
ATOM 629 C CA . TYR A 1 80 ? 13.403 -33.538 19.192 1.00 17.85 80 TYR A CA 1
ATOM 630 C C . TYR A 1 80 ? 13.648 -33.920 17.740 1.00 20.30 80 TYR A C 1
ATOM 631 O O . TYR A 1 80 ? 12.819 -34.580 17.120 1.00 19.86 80 TYR A O 1
ATOM 640 N N . LEU A 1 81 ? 14.805 -33.533 17.213 1.00 20.21 81 LEU A N 1
ATOM 641 C CA . LEU A 1 81 ? 15.250 -33.987 15.893 1.00 17.25 81 LEU A CA 1
ATOM 642 C C . LEU A 1 81 ? 16.681 -34.491 16.004 1.00 20.40 81 LEU A C 1
ATOM 643 O O . LEU A 1 81 ? 17.604 -33.716 16.277 1.00 23.02 81 LEU A O 1
ATOM 648 N N . GLN A 1 82 ? 16.859 -35.791 15.814 1.00 20.89 82 GLN A N 1
ATOM 649 C CA . GLN A 1 82 ? 18.172 -36.413 15.778 1.00 20.49 82 GLN A CA 1
ATOM 650 C C . GLN A 1 82 ? 18.641 -36.399 14.332 1.00 26.53 82 GLN A C 1
ATOM 651 O O . GLN A 1 82 ? 18.012 -37.021 13.469 1.00 23.99 82 GLN A O 1
ATOM 657 N N . MET A 1 83 ? 19.734 -35.686 14.066 1.00 22.61 83 MET A N 1
ATOM 658 C CA . MET A 1 83 ? 20.222 -35.463 12.706 1.00 18.19 83 MET A CA 1
ATOM 659 C C . MET A 1 83 ? 21.546 -36.190 12.518 1.00 25.73 83 MET A C 1
ATOM 660 O O . MET A 1 83 ? 22.586 -35.732 13.002 1.00 24.94 83 MET A O 1
ATOM 665 N N . ASN A 1 84 ? 21.522 -37.302 11.791 1.00 23.86 84 ASN A N 1
ATOM 666 C CA . ASN A 1 84 ? 22.727 -38.078 11.550 1.00 26.81 84 ASN A CA 1
ATOM 667 C C . ASN A 1 84 ? 23.178 -37.925 10.101 1.00 27.74 84 ASN A C 1
ATOM 668 O O . ASN A 1 84 ? 22.445 -37.419 9.246 1.00 24.83 84 ASN A O 1
ATOM 673 N N . SER A 1 85 ? 24.407 -38.374 9.837 1.00 28.34 85 SER A N 1
ATOM 674 C CA . SER A 1 85 ? 24.951 -38.416 8.480 1.00 34.00 85 SER A CA 1
ATOM 675 C C . SER A 1 85 ? 24.829 -37.057 7.794 1.00 32.19 85 SER A C 1
ATOM 676 O O . SER A 1 85 ? 24.407 -36.949 6.639 1.00 30.03 85 SER A O 1
ATOM 679 N N . LEU A 1 86 ? 25.201 -36.008 8.521 1.00 27.33 86 LEU A N 1
ATOM 680 C CA . LEU A 1 86 ? 24.962 -34.655 8.038 1.00 28.07 86 LEU A CA 1
ATOM 681 C C . LEU A 1 86 ? 25.821 -34.327 6.821 1.00 24.15 86 LEU A C 1
ATOM 682 O O . LEU A 1 86 ? 26.982 -34.728 6.727 1.00 26.57 86 LEU A O 1
ATOM 687 N N . LYS A 1 87 ? 25.240 -33.567 5.893 1.00 26.98 87 LYS A N 1
ATOM 688 C CA . LYS A 1 87 ? 25.870 -33.173 4.639 1.00 24.33 87 LYS A CA 1
ATOM 689 C C . LYS A 1 87 ? 25.947 -31.657 4.545 1.00 21.70 87 LYS A C 1
ATOM 690 O O . LYS A 1 87 ? 25.126 -30.962 5.164 1.00 24.12 87 LYS A O 1
ATOM 696 N N . PRO A 1 88 ? 26.918 -31.110 3.799 1.00 23.69 88 PRO A N 1
ATOM 697 C CA . PRO A 1 88 ? 26.977 -29.645 3.631 1.00 23.53 88 PRO A CA 1
ATOM 698 C C . PRO A 1 88 ? 25.643 -29.043 3.214 1.00 31.29 88 PRO A C 1
ATOM 699 O O . PRO A 1 88 ? 25.271 -27.965 3.708 1.00 28.30 88 PRO A O 1
ATOM 703 N N . GLU A 1 89 ? 24.879 -29.742 2.367 1.00 27.72 89 GLU A N 1
ATOM 704 C CA . GLU A 1 89 ? 23.604 -29.214 1.886 1.00 25.06 89 GLU A CA 1
ATOM 705 C C . GLU A 1 89 ? 22.521 -29.176 2.956 1.00 24.10 89 GLU A C 1
ATOM 706 O O . GLU A 1 89 ? 21.443 -28.634 2.690 1.00 27.84 89 GLU A O 1
ATOM 712 N N . ASP A 1 90 ? 22.762 -29.756 4.136 1.00 21.22 90 ASP A N 1
ATOM 713 C CA . ASP A 1 90 ? 21.866 -29.596 5.277 1.00 21.51 90 ASP A CA 1
ATOM 714 C C . ASP A 1 90 ? 22.073 -28.286 6.021 1.00 24.00 90 ASP A C 1
ATOM 715 O O . ASP A 1 90 ? 21.317 -27.995 6.957 1.00 22.19 90 ASP A O 1
ATOM 720 N N . THR A 1 91 ? 23.077 -27.499 5.649 1.00 21.96 91 THR A N 1
ATOM 721 C CA . THR A 1 91 ? 23.336 -26.233 6.328 1.00 21.49 91 THR A CA 1
ATOM 722 C C . THR A 1 91 ? 22.136 -25.294 6.180 1.00 20.08 91 THR A C 1
ATOM 723 O O . THR A 1 91 ? 21.706 -24.991 5.059 1.00 23.77 91 THR A O 1
ATOM 727 N N . ALA A 1 92 ? 21.594 -24.836 7.311 1.00 20.34 92 ALA A N 1
ATOM 728 C CA . ALA A 1 92 ? 20.418 -23.967 7.308 1.00 20.61 92 ALA A CA 1
ATOM 729 C C . ALA A 1 92 ? 20.151 -23.546 8.744 1.00 22.31 92 ALA A C 1
ATOM 730 O O . ALA A 1 92 ? 20.731 -24.092 9.688 1.00 22.34 92 ALA A O 1
ATOM 732 N N . VAL A 1 93 ? 19.264 -22.569 8.897 1.00 18.37 93 VAL A N 1
ATOM 733 C CA . VAL A 1 93 ? 18.639 -22.317 10.194 1.00 17.43 93 VAL A CA 1
ATOM 734 C C . VAL A 1 93 ? 17.439 -23.245 10.341 1.00 18.48 93 VAL A C 1
ATOM 735 O O . VAL A 1 93 ? 16.573 -23.295 9.458 1.00 21.90 93 VAL A O 1
ATOM 739 N N . TYR A 1 94 ? 17.444 -24.020 11.413 1.00 19.62 94 TYR A N 1
ATOM 740 C CA . TYR A 1 94 ? 16.384 -24.968 11.667 1.00 17.93 94 TYR A CA 1
ATOM 741 C C . TYR A 1 94 ? 15.408 -24.389 12.640 1.00 19.57 94 TYR A C 1
ATOM 742 O O . TYR A 1 94 ? 15.768 -23.902 13.685 1.00 21.51 94 TYR A O 1
ATOM 751 N N . TYR A 1 95 ? 14.151 -24.445 12.259 1.00 21.14 95 TYR A N 1
ATOM 752 C CA . TYR A 1 95 ? 13.129 -23.893 13.070 1.00 23.05 95 TYR A CA 1
ATOM 753 C C . TYR A 1 95 ? 12.190 -24.918 13.510 1.00 21.74 95 TYR A C 1
ATOM 754 O O . TYR A 1 95 ? 11.697 -25.727 12.760 1.00 21.78 95 TYR A O 1
ATOM 763 N N A CYS A 1 96 ? 11.764 -24.805 14.774 0.44 20.01 96 CYS A N 1
ATOM 764 N N B CYS A 1 96 ? 11.755 -24.762 14.774 0.56 19.36 96 CYS A N 1
ATOM 765 C CA A CYS A 1 96 ? 10.728 -25.711 15.282 0.44 20.32 96 CYS A CA 1
ATOM 766 C CA B CYS A 1 96 ? 10.753 -25.617 15.448 0.56 21.32 96 CYS A CA 1
ATOM 767 C C A CYS A 1 96 ? 9.361 -25.051 15.126 0.44 20.60 96 CYS A C 1
ATOM 768 C C B CYS A 1 96 ? 9.359 -25.032 15.173 0.56 19.36 96 CYS A C 1
ATOM 769 O O A CYS A 1 96 ? 9.232 -23.849 15.266 0.44 23.60 96 CYS A O 1
ATOM 770 O O B CYS A 1 96 ? 9.195 -23.829 15.252 0.56 20.63 96 CYS A O 1
ATOM 775 N N . ALA A 1 97 ? 8.333 -25.871 15.083 1.00 19.67 97 ALA 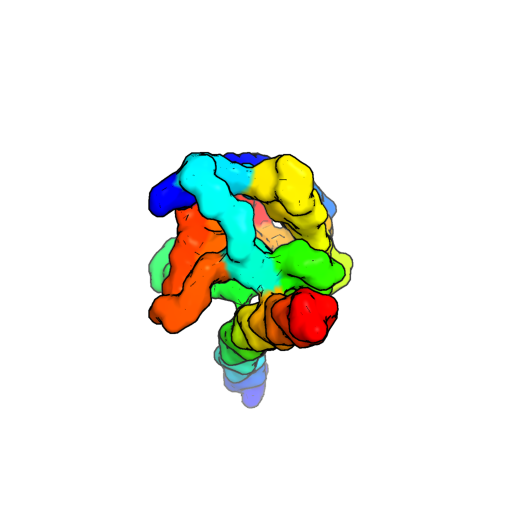A N 1
ATOM 776 C CA . ALA A 1 97 ? 7.011 -25.372 14.732 1.00 20.85 97 ALA A CA 1
ATOM 777 C C . ALA A 1 97 ? 5.944 -26.158 15.471 1.00 25.40 97 ALA A C 1
ATOM 778 O O . ALA A 1 97 ? 6.089 -27.362 15.679 1.00 22.98 97 ALA A O 1
ATOM 780 N N . ALA A 1 98 ? 4.833 -25.493 15.765 1.00 20.85 98 ALA A N 1
ATOM 781 C CA . ALA A 1 98 ? 3.683 -26.119 16.395 1.00 22.25 98 ALA A CA 1
ATOM 782 C C . ALA A 1 98 ? 2.426 -25.886 15.541 1.00 26.76 98 ALA A C 1
ATOM 783 O O . ALA A 1 98 ? 2.120 -24.761 15.193 1.00 29.64 98 ALA A O 1
ATOM 785 N N . ASP A 1 99 ? 1.730 -26.964 15.200 1.00 20.89 99 ASP A N 1
ATOM 786 C CA . ASP A 1 99 ? 0.494 -26.909 14.422 1.00 26.58 99 ASP A CA 1
ATOM 787 C C . ASP A 1 99 ? -0.577 -26.876 15.492 1.00 26.02 99 ASP A C 1
ATOM 788 O O . ASP A 1 99 ? -0.908 -27.893 16.063 1.00 26.33 99 ASP A O 1
ATOM 793 N N . LYS A 1 100 ? -1.112 -25.688 15.742 1.00 26.04 100 LYS A N 1
ATOM 794 C CA . LYS A 1 100 ? -2.040 -25.466 16.845 1.00 28.38 100 LYS A CA 1
ATOM 795 C C . LYS A 1 100 ? -3.514 -25.171 16.573 1.00 37.44 100 LYS A C 1
ATOM 796 O O . LYS A 1 100 ? -4.322 -25.278 17.478 1.00 42.12 100 LYS A O 1
ATOM 802 N N . ASP A 1 101 ? -3.862 -24.793 15.357 1.00 29.98 101 ASP A N 1
ATOM 803 C CA . ASP A 1 101 ? -5.241 -24.433 15.058 1.00 34.46 101 ASP A CA 1
ATOM 804 C C . ASP A 1 101 ? -5.450 -24.592 13.557 1.00 36.98 101 ASP A C 1
ATOM 805 O O . ASP A 1 101 ? -4.678 -25.282 12.881 1.00 36.14 101 ASP A O 1
ATOM 810 N N . ASN A 1 102 ? -6.470 -23.942 13.022 1.00 46.79 102 ASN A N 1
ATOM 811 C CA . ASN A 1 102 ? -6.767 -24.103 11.609 1.00 49.87 102 ASN A CA 1
ATOM 812 C C . ASN A 1 102 ? -6.699 -22.772 10.868 1.00 48.52 102 ASN A C 1
ATOM 813 O O . ASN A 1 102 ? -7.437 -22.541 9.909 1.00 50.37 102 ASN A O 1
ATOM 818 N N . THR A 1 103 ? -5.724 -21.961 11.234 1.00 46.71 103 THR A N 1
ATOM 819 C CA . THR A 1 103 ? -5.495 -20.694 10.581 1.00 50.73 103 THR A CA 1
ATOM 820 C C . THR A 1 103 ? -4.561 -20.868 9.384 1.00 49.63 103 THR A C 1
ATOM 821 O O . THR A 1 103 ? -4.438 -19.988 8.544 1.00 50.61 103 THR A O 1
ATOM 825 N N . GLY A 1 104 ? -3.877 -22.004 9.324 1.00 41.32 104 GLY A N 1
ATOM 826 C CA . GLY A 1 104 ? -2.931 -22.269 8.254 1.00 41.17 104 GLY A CA 1
ATOM 827 C C . GLY A 1 104 ? -1.509 -21.844 8.598 1.00 52.59 104 GLY A C 1
ATOM 828 O O . GLY A 1 104 ? -0.581 -22.084 7.839 1.00 55.66 104 GLY A O 1
ATOM 829 N N . TYR A 1 105 ? -1.355 -21.201 9.743 1.00 52.12 105 TYR A N 1
ATOM 830 C CA . TYR A 1 105 ? -0.064 -20.726 10.220 1.00 57.77 105 TYR A CA 1
ATOM 831 C C . TYR A 1 105 ? 0.313 -21.530 11.452 1.00 57.81 105 TYR A C 1
ATOM 832 O O . TYR A 1 105 ? -0.520 -21.774 12.306 1.00 58.57 105 TYR A O 1
ATOM 841 N N . ASN A 1 106 ? 1.570 -21.928 11.557 1.00 61.20 106 ASN A N 1
ATOM 842 C CA . ASN A 1 106 ? 2.025 -22.668 12.735 1.00 60.11 106 ASN A CA 1
ATOM 843 C C . ASN A 1 106 ? 2.617 -21.666 13.740 1.00 65.44 106 ASN A C 1
ATOM 844 O O . ASN A 1 106 ? 2.716 -20.486 13.440 1.00 73.16 106 ASN A O 1
ATOM 849 N N . TYR A 1 107 ? 2.913 -22.103 14.951 1.00 55.45 107 TYR A N 1
ATOM 850 C CA . TYR A 1 107 ? 3.583 -21.224 15.902 1.00 46.91 107 TYR A CA 1
ATOM 851 C C . TYR A 1 107 ? 5.052 -21.601 15.753 1.00 32.99 107 TYR A C 1
ATOM 852 O O . TYR A 1 107 ? 5.371 -22.755 15.600 1.00 33.30 107 TYR A O 1
ATOM 854 N N . TRP A 1 108 ? 5.948 -20.629 15.776 1.00 37.04 108 TRP A N 1
ATOM 855 C CA . TRP A 1 108 ? 7.349 -20.933 15.584 1.00 31.59 108 TRP A CA 1
ATOM 856 C C . TRP A 1 108 ? 8.284 -20.480 16.677 1.00 25.99 108 TRP A C 1
ATOM 857 O O . TRP A 1 108 ? 7.969 -19.618 17.469 1.00 27.50 108 TRP A O 1
ATOM 868 N N . GLY A 1 109 ? 9.470 -21.067 16.675 1.00 24.45 109 GLY A N 1
ATOM 869 C CA . GLY A 1 109 ? 10.496 -20.654 17.606 1.00 24.53 109 GLY A CA 1
ATOM 870 C C . GLY A 1 109 ? 11.402 -19.690 16.921 1.00 26.98 109 GLY A C 1
ATOM 871 O O . GLY A 1 109 ? 11.092 -19.146 15.886 1.00 28.77 109 GLY A O 1
ATOM 872 N N . GLN A 1 110 ? 12.583 -19.537 17.467 1.00 25.12 110 GLN A N 1
ATOM 873 C CA . GLN A 1 110 ? 13.444 -18.493 16.928 1.00 26.14 110 GLN A CA 1
ATOM 874 C C . GLN A 1 110 ? 14.578 -19.041 16.069 1.00 26.95 110 GLN A C 1
ATOM 875 O O . GLN A 1 110 ? 15.398 -18.255 15.584 1.00 35.93 110 GLN A O 1
ATOM 881 N N . GLY A 1 111 ? 14.656 -20.352 15.884 1.00 20.56 111 GLY A N 1
ATOM 882 C CA . GLY A 1 111 ? 15.636 -20.942 14.978 1.00 25.25 111 GLY A CA 1
ATOM 883 C C . GLY A 1 111 ? 16.966 -21.233 15.646 1.00 25.41 111 GLY A C 1
ATOM 884 O O . GLY A 1 111 ? 17.396 -20.552 16.582 1.00 29.14 111 GLY A O 1
ATOM 885 N N . THR A 1 112 ? 17.635 -22.275 15.141 1.00 21.81 112 THR A N 1
ATOM 886 C CA . THR A 1 112 ? 18.975 -22.645 15.578 1.00 25.76 112 THR A CA 1
ATOM 887 C C . THR A 1 112 ? 19.828 -22.938 14.344 1.00 20.44 112 THR A C 1
ATOM 888 O O . THR A 1 112 ? 19.395 -23.650 13.433 1.00 23.18 112 THR A O 1
ATOM 892 N N . GLN A 1 113 ? 21.021 -22.352 14.293 1.00 22.02 113 GLN A N 1
ATOM 893 C CA . GLN A 1 113 ? 21.851 -22.517 13.107 1.00 25.61 113 GLN A CA 1
ATOM 894 C C . GLN A 1 113 ? 22.515 -23.888 13.103 1.00 25.91 113 GLN A C 1
ATOM 895 O O . GLN A 1 113 ? 23.041 -24.352 14.122 1.00 25.38 113 GLN A O 1
ATOM 901 N N . VAL A 1 114 ? 22.515 -24.523 11.936 1.00 21.12 114 VAL A N 1
ATOM 902 C CA . VAL A 1 114 ? 23.185 -25.798 11.723 1.00 19.49 114 VAL A CA 1
ATOM 903 C C . VAL A 1 114 ? 24.122 -25.611 10.537 1.00 24.69 114 VAL A C 1
ATOM 904 O O . VAL A 1 114 ? 23.673 -25.259 9.438 1.00 24.42 114 VAL A O 1
ATOM 908 N N . THR A 1 115 ? 25.418 -25.778 10.770 1.00 24.07 115 THR A N 1
ATOM 909 C CA . THR A 1 115 ? 26.415 -25.632 9.722 1.00 27.20 115 THR A CA 1
ATOM 910 C C . THR A 1 115 ? 27.165 -26.940 9.566 1.00 27.04 115 THR A C 1
ATOM 911 O O . THR A 1 115 ? 27.681 -27.490 10.545 1.00 27.60 115 THR A O 1
ATOM 915 N N . VAL A 1 116 ? 27.221 -27.433 8.335 1.00 22.93 116 VAL A N 1
ATOM 916 C CA . VAL A 1 116 ? 27.963 -28.632 7.994 1.00 23.96 116 VAL A CA 1
ATOM 917 C C . VAL A 1 116 ? 28.995 -28.210 6.962 1.00 27.02 116 VAL A C 1
ATOM 918 O O . VAL A 1 116 ? 28.644 -27.874 5.824 1.00 29.63 116 VAL A O 1
ATOM 922 N N . SER A 1 117 ? 30.260 -28.161 7.372 1.00 27.42 117 SER A N 1
ATOM 923 C CA . SER A 1 117 ? 31.319 -27.607 6.545 1.00 26.35 117 SER A CA 1
ATOM 924 C C . SER A 1 117 ? 32.484 -28.579 6.526 1.00 37.99 117 SER A C 1
ATOM 925 O O . SER A 1 117 ? 32.933 -29.032 7.583 1.00 34.92 117 SER A O 1
ATOM 928 N N A SER A 1 118 ? 32.960 -28.907 5.329 0.56 35.13 118 SER A N 1
ATOM 929 N N B SER A 1 118 ? 32.972 -28.890 5.330 0.44 35.13 118 SER A N 1
ATOM 930 C CA A SER A 1 118 ? 34.101 -29.800 5.176 0.56 36.61 118 SER A CA 1
ATOM 931 C CA B SER A 1 118 ? 34.103 -29.794 5.174 0.44 36.72 118 SER A CA 1
ATOM 932 C C A SER A 1 118 ? 35.373 -28.985 5.360 0.56 40.12 118 SER A C 1
ATOM 933 C C B SER A 1 118 ? 35.385 -28.992 5.352 0.44 40.38 118 SER A C 1
ATOM 934 O O A SER A 1 118 ? 35.691 -28.123 4.535 0.56 44.50 118 SER A O 1
ATOM 935 O O B SER A 1 118 ? 35.721 -28.151 4.512 0.44 44.53 118 SER A O 1
ATOM 940 N N . PHE A 1 119 ? 36.098 -29.243 6.447 1.00 33.77 119 PHE A N 1
ATOM 941 C CA . PHE A 1 119 ? 37.333 -28.522 6.730 1.00 36.11 119 PHE A CA 1
ATOM 942 C C . PHE A 1 119 ? 38.578 -29.244 6.246 1.00 47.58 119 PHE A C 1
ATOM 943 O O . PHE A 1 119 ? 39.590 -28.588 5.975 1.00 47.62 119 PHE A O 1
ATOM 951 N N . GLY A 1 120 ? 38.536 -30.568 6.142 1.00 42.66 120 GLY A N 1
ATOM 952 C CA . GLY A 1 120 ? 39.700 -31.329 5.720 1.00 53.31 120 GLY A CA 1
ATOM 953 C C . GLY A 1 120 ? 40.006 -32.498 6.633 1.00 64.08 120 GLY A C 1
ATOM 954 O O . GLY A 1 120 ? 39.356 -33.541 6.557 1.00 71.66 120 GLY A O 1
ATOM 958 N N . LEU B 2 2 ? 17.709 -33.273 -20.917 1.00 63.40 1 LEU B N 1
ATOM 959 C CA . LEU B 2 2 ? 19.138 -33.335 -20.669 1.00 53.40 1 LEU B CA 1
ATOM 960 C C . LEU B 2 2 ? 19.437 -33.310 -19.175 1.00 41.97 1 LEU B C 1
ATOM 961 O O . LEU B 2 2 ? 18.546 -33.429 -18.319 1.00 40.16 1 LEU B O 1
ATOM 966 N N . GLU B 2 3 ? 20.734 -33.165 -18.896 1.00 49.28 2 GLU B N 1
ATOM 967 C CA . GLU B 2 3 ? 21.258 -33.164 -17.536 1.00 50.51 2 GLU B CA 1
ATOM 968 C C . GLU B 2 3 ? 20.621 -32.059 -16.706 1.00 41.76 2 GLU B C 1
ATOM 969 O O . GLU B 2 3 ? 20.095 -32.306 -15.615 1.00 41.49 2 GLU B O 1
ATOM 975 N N . GLU B 2 4 ? 20.638 -30.831 -17.220 1.00 43.33 3 GLU B N 1
ATOM 976 C CA . GLU B 2 4 ? 20.170 -29.684 -16.449 1.00 45.67 3 GLU B CA 1
ATOM 977 C C . GLU B 2 4 ? 18.656 -29.673 -16.316 1.00 46.87 3 GLU B C 1
ATOM 978 O O . GLU B 2 4 ? 18.126 -29.305 -15.261 1.00 44.36 3 GLU B O 1
ATOM 984 N N . GLU B 2 5 ? 17.948 -30.065 -17.374 1.00 39.62 4 GLU B N 1
ATOM 985 C CA . GLU B 2 5 ? 16.500 -30.189 -17.288 1.00 45.25 4 GLU B CA 1
ATOM 986 C C . GLU B 2 5 ? 16.109 -31.200 -16.222 1.00 41.22 4 GLU B C 1
ATOM 987 O O . GLU B 2 5 ? 15.201 -30.945 -15.423 1.00 37.05 4 GLU B O 1
ATOM 993 N N . LEU B 2 6 ? 16.798 -32.347 -16.179 1.00 35.29 5 LEU B N 1
ATOM 994 C CA . LEU B 2 6 ? 16.450 -33.371 -15.192 1.00 34.86 5 LEU B CA 1
ATOM 995 C C . LEU B 2 6 ? 16.776 -32.905 -13.781 1.00 33.74 5 LEU B C 1
ATOM 996 O O . LEU B 2 6 ? 15.995 -33.127 -12.850 1.00 32.34 5 LEU B O 1
ATOM 1001 N N . LYS B 2 7 ? 17.919 -32.258 -13.615 1.00 35.28 6 LYS B N 1
ATOM 1002 C CA . LYS B 2 7 ? 18.326 -31.816 -12.300 1.00 35.11 6 LYS B CA 1
ATOM 1003 C C . LYS B 2 7 ? 17.416 -30.742 -11.742 1.00 33.82 6 LYS B C 1
ATOM 1004 O O . LYS B 2 7 ? 17.015 -30.803 -10.589 1.00 34.36 6 LYS B O 1
ATOM 1010 N N . GLN B 2 8 ? 17.078 -29.766 -12.567 1.00 37.98 7 GLN B N 1
ATOM 1011 C CA . GLN B 2 8 ? 16.234 -28.666 -12.117 1.00 32.13 7 GLN B CA 1
ATOM 1012 C C . GLN B 2 8 ? 14.808 -29.134 -11.842 1.00 34.57 7 GLN B C 1
ATOM 1013 O O . GLN B 2 8 ? 14.220 -28.768 -10.817 1.00 36.59 7 GLN B O 1
ATOM 1019 N N . LEU B 2 9 ? 14.231 -29.938 -12.743 1.00 32.04 8 LEU B N 1
ATOM 1020 C CA . LEU B 2 9 ? 12.878 -30.445 -12.521 1.00 28.41 8 LEU B CA 1
ATOM 1021 C C . LEU B 2 9 ? 12.817 -31.328 -11.276 1.00 27.49 8 LEU B C 1
ATOM 1022 O O . LEU B 2 9 ? 11.813 -31.331 -10.552 1.00 27.15 8 LEU B O 1
ATOM 1027 N N . GLU B 2 10 ? 13.885 -32.080 -11.011 1.00 28.18 9 GLU B N 1
ATOM 1028 C CA . GLU B 2 10 ? 13.956 -32.856 -9.777 1.00 27.97 9 GLU B CA 1
ATOM 1029 C C . GLU B 2 10 ? 13.885 -31.949 -8.556 1.00 28.65 9 GLU B C 1
ATOM 1030 O O . GLU B 2 10 ? 13.181 -32.256 -7.584 1.00 26.73 9 GLU B O 1
ATOM 1036 N N . GLU B 2 11 ? 14.596 -30.819 -8.596 1.00 33.47 10 GLU B N 1
ATOM 1037 C CA . GLU B 2 11 ? 14.557 -29.869 -7.488 1.00 33.79 10 GLU B CA 1
ATOM 1038 C C . GLU B 2 11 ? 13.151 -29.316 -7.282 1.00 32.06 10 GLU B C 1
ATOM 1039 O O . GLU B 2 11 ? 12.678 -29.213 -6.140 1.00 28.11 10 GLU B O 1
ATOM 1045 N N . GLU B 2 12 ? 12.461 -28.971 -8.375 1.00 28.80 11 GLU B N 1
ATOM 1046 C CA . GLU B 2 12 ? 11.090 -28.464 -8.280 1.00 26.87 11 GLU B CA 1
ATOM 1047 C C . GLU B 2 12 ? 1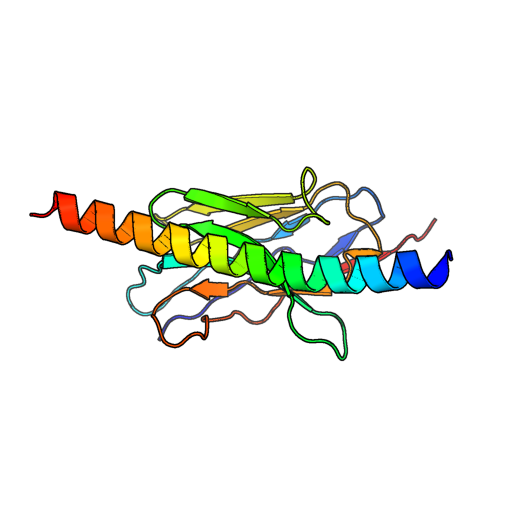0.123 -29.534 -7.783 1.00 27.32 11 GLU B C 1
ATOM 1048 O O . GLU B 2 12 ? 9.235 -29.244 -6.967 1.00 26.89 11 GLU B O 1
ATOM 1054 N N . LEU B 2 13 ? 10.285 -30.779 -8.242 1.00 24.07 12 LEU B N 1
ATOM 1055 C CA . LEU B 2 13 ? 9.513 -31.875 -7.671 1.00 22.50 12 LEU B CA 1
ATOM 1056 C C . LEU B 2 13 ? 9.749 -31.996 -6.170 1.00 22.95 12 LEU B C 1
ATOM 1057 O O . LEU B 2 13 ? 8.795 -32.172 -5.399 1.00 24.06 12 LEU B O 1
ATOM 1062 N N . GLN B 2 14 ? 11.009 -31.908 -5.730 1.00 22.67 13 GLN B N 1
ATOM 1063 C CA . GLN B 2 14 ? 11.271 -32.109 -4.309 1.00 23.95 13 GLN B CA 1
ATOM 1064 C C . GLN B 2 14 ? 10.646 -31.004 -3.464 1.00 24.41 13 GLN B C 1
ATOM 1065 O O . GLN B 2 14 ? 10.200 -31.267 -2.339 1.00 25.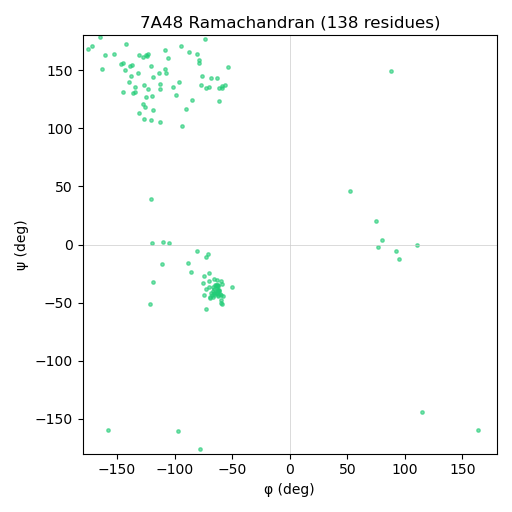21 13 GLN B O 1
ATOM 1071 N N . ALA B 2 15 ? 10.523 -29.794 -4.009 1.00 23.46 14 ALA B N 1
ATOM 1072 C CA . ALA B 2 15 ? 9.879 -28.721 -3.259 1.00 23.27 14 ALA B CA 1
ATOM 1073 C C . ALA B 2 15 ? 8.397 -29.013 -3.061 1.00 25.88 14 ALA B C 1
ATOM 1074 O O . ALA B 2 15 ? 7.870 -28.837 -1.953 1.00 23.26 14 ALA B O 1
ATOM 1076 N N . ILE B 2 16 ? 7.718 -29.479 -4.115 1.00 22.05 15 ILE B N 1
ATOM 1077 C CA . ILE B 2 16 ? 6.317 -29.883 -4.003 1.00 22.36 15 ILE B CA 1
ATOM 1078 C C . ILE B 2 16 ? 6.184 -31.034 -3.017 1.00 22.00 15 ILE B C 1
ATOM 1079 O O . ILE B 2 16 ? 5.252 -31.076 -2.200 1.00 23.72 15 ILE B O 1
ATOM 1084 N N . GLU B 2 17 ? 7.128 -31.980 -3.061 1.00 20.64 16 GLU B N 1
ATOM 1085 C CA . GLU B 2 17 ? 7.064 -33.135 -2.168 1.00 19.84 16 GLU B CA 1
ATOM 1086 C C . GLU B 2 17 ? 7.218 -32.736 -0.701 1.00 21.65 16 GLU B C 1
ATOM 1087 O O . GLU B 2 17 ? 6.622 -33.364 0.182 1.00 21.94 16 GLU B O 1
ATOM 1093 N N . GLU B 2 18 ? 8.042 -31.720 -0.419 1.00 18.86 17 GLU B N 1
ATOM 1094 C CA . GLU B 2 18 ? 8.163 -31.192 0.937 1.00 19.61 17 GLU B CA 1
ATOM 1095 C C . GLU B 2 18 ? 6.834 -30.622 1.429 1.00 25.72 17 GLU B C 1
ATOM 1096 O O . GLU B 2 18 ? 6.442 -30.855 2.580 1.00 22.90 17 GLU B O 1
ATOM 1102 N N . GLN B 2 19 ? 6.145 -29.850 0.581 1.00 26.28 18 GLN B N 1
ATOM 1103 C CA . GLN B 2 19 ? 4.836 -29.312 0.950 1.00 21.52 18 GLN B CA 1
ATOM 1104 C C . GLN B 2 19 ? 3.809 -30.424 1.119 1.00 23.56 18 GLN B C 1
ATOM 1105 O O . GLN B 2 19 ? 2.953 -30.360 2.018 1.00 21.93 18 GLN B O 1
ATOM 1111 N N . LEU B 2 20 ? 3.881 -31.443 0.256 1.00 20.09 19 LEU B N 1
ATOM 1112 C CA . LEU B 2 20 ? 2.997 -32.602 0.354 1.00 16.98 19 LEU B CA 1
ATOM 1113 C C . LEU B 2 20 ? 3.162 -33.304 1.697 1.00 20.56 19 LEU B C 1
ATOM 1114 O O . LEU B 2 20 ? 2.178 -33.605 2.382 1.00 20.84 19 LEU B O 1
ATOM 1119 N N . ALA B 2 21 ? 4.394 -33.552 2.102 1.00 19.85 20 ALA B N 1
ATOM 1120 C CA . ALA B 2 21 ? 4.627 -34.203 3.382 1.00 18.79 20 ALA B CA 1
ATOM 1121 C C . ALA B 2 21 ? 4.099 -33.352 4.536 1.00 18.91 20 ALA B C 1
ATOM 1122 O O . ALA B 2 21 ? 3.607 -33.865 5.520 1.00 19.31 20 ALA B O 1
ATOM 1124 N N . GLN B 2 22 ? 4.216 -32.042 4.407 1.00 19.91 21 GLN B N 1
ATOM 1125 C CA . GLN B 2 22 ? 3.727 -31.159 5.450 1.00 16.93 21 GLN B CA 1
ATOM 1126 C C . GLN B 2 22 ? 2.222 -31.307 5.603 1.00 19.15 21 GLN B C 1
ATOM 1127 O O . GLN B 2 22 ? 1.717 -31.329 6.702 1.00 19.74 21 GLN B O 1
ATOM 1133 N N . LEU B 2 23 ? 1.512 -31.393 4.487 1.00 20.27 22 LEU B N 1
ATOM 1134 C CA . LEU B 2 23 ? 0.068 -31.551 4.536 1.00 16.75 22 LEU B CA 1
ATOM 1135 C C . LEU B 2 23 ? -0.341 -32.930 5.044 1.00 20.30 22 LEU B C 1
ATOM 1136 O O . LEU B 2 23 ? -1.368 -33.068 5.666 1.00 22.66 22 LEU B O 1
ATOM 1141 N N . GLN B 2 24 ? 0.468 -33.944 4.774 1.00 19.17 23 GLN B N 1
ATOM 1142 C CA . GLN B 2 24 ? 0.171 -35.286 5.257 1.00 19.38 23 GLN B CA 1
ATOM 1143 C C . GLN B 2 24 ? 0.242 -35.294 6.780 1.00 18.06 23 GLN B C 1
ATOM 1144 O O . GLN B 2 24 ? -0.577 -35.887 7.439 1.00 19.29 23 GLN B O 1
ATOM 1150 N N . TRP B 2 25 ? 1.250 -34.620 7.309 1.00 18.06 24 TRP B N 1
ATOM 1151 C CA . TRP B 2 25 ? 1.443 -34.487 8.740 1.00 15.50 24 TRP B CA 1
ATOM 1152 C C . TRP B 2 25 ? 0.226 -33.801 9.364 1.00 17.18 24 TRP B C 1
ATOM 1153 O O . TRP B 2 25 ? -0.342 -34.289 10.315 1.00 20.01 24 TRP B O 1
ATOM 1164 N N . LYS B 2 26 ? -0.181 -32.678 8.796 1.00 20.36 25 LYS B N 1
ATOM 1165 C CA . LYS B 2 26 ? -1.330 -31.939 9.300 1.00 20.08 25 LYS B CA 1
ATOM 1166 C C . LYS B 2 26 ? -2.641 -32.708 9.207 1.00 20.27 25 LYS B C 1
ATOM 1167 O O . LYS B 2 26 ? -3.468 -32.634 10.087 1.00 21.17 25 LYS B O 1
ATOM 1173 N N . ALA B 2 27 ? -2.815 -33.449 8.128 1.00 17.53 26 ALA B N 1
ATOM 1174 C CA . ALA B 2 27 ? -4.032 -34.219 7.946 1.00 16.92 26 ALA B CA 1
ATOM 1175 C C . ALA B 2 27 ? -4.123 -35.375 8.939 1.00 24.08 26 ALA B C 1
ATOM 1176 O O . ALA B 2 27 ? -5.137 -35.568 9.574 1.00 22.18 26 ALA B O 1
ATOM 1178 N N . GLN B 2 28 ? -3.039 -36.118 9.102 1.00 18.88 27 GLN B N 1
ATOM 1179 C CA . GLN B 2 28 ? -3.028 -37.247 10.023 1.00 19.01 27 GLN B CA 1
ATOM 1180 C C . GLN B 2 28 ? -3.228 -36.814 11.472 1.00 21.99 27 GLN B C 1
ATOM 1181 O O . GLN B 2 28 ? -3.865 -37.497 12.242 1.00 20.84 27 GLN B O 1
ATOM 1187 N N . ALA B 2 29 ? -2.692 -35.655 11.824 1.00 20.39 28 ALA B N 1
ATOM 1188 C CA . ALA B 2 29 ? -2.837 -35.129 13.166 1.00 21.03 28 ALA B CA 1
ATOM 1189 C C . ALA B 2 29 ? -4.304 -34.861 13.496 1.00 20.81 28 ALA B C 1
ATOM 1190 O O . ALA B 2 29 ? -4.744 -35.092 14.603 1.00 23.66 28 ALA B O 1
ATOM 1192 N N . ARG B 2 30 ? -5.050 -34.359 12.525 1.00 21.55 29 ARG B N 1
ATOM 1193 C CA . ARG B 2 30 ? -6.453 -34.090 12.731 1.00 18.96 29 ARG B CA 1
ATOM 1194 C C . ARG B 2 30 ? -7.273 -35.363 12.727 1.00 22.19 29 ARG B C 1
ATOM 1195 O O . ARG B 2 30 ? -8.256 -35.460 13.433 1.00 24.02 29 ARG B O 1
ATOM 1203 N N . LYS B 2 31 ? -6.868 -36.341 11.932 1.00 20.79 30 LYS B N 1
ATOM 1204 C CA . LYS B 2 31 ? -7.581 -37.602 11.917 1.00 20.60 30 LYS B CA 1
ATOM 1205 C C . LYS B 2 31 ? -7.483 -38.235 13.297 1.00 24.34 30 LYS B C 1
ATOM 1206 O O . LYS B 2 31 ? -8.448 -38.795 13.791 1.00 23.70 30 LYS B O 1
ATOM 1212 N N . GLU B 2 32 ? -6.305 -38.137 13.909 1.00 21.20 31 GLU B N 1
ATOM 1213 C CA . GLU B 2 32 ? -6.100 -38.697 15.238 1.00 20.60 31 GLU B CA 1
ATOM 1214 C C . GLU B 2 32 ? -6.929 -37.960 16.273 1.00 23.41 31 GLU B C 1
ATOM 1215 O O . GLU B 2 32 ? -7.446 -38.575 17.212 1.00 25.85 31 GLU B O 1
ATOM 1221 N N . LYS B 2 33 ? -7.075 -36.648 16.119 1.00 23.02 32 LYS B N 1
ATOM 1222 C CA . LYS B 2 33 ? -7.913 -35.898 17.048 1.00 23.39 32 LYS B CA 1
ATOM 1223 C C . LYS B 2 33 ? -9.372 -36.319 16.912 1.00 25.24 32 LYS B C 1
ATOM 1224 O O . LYS B 2 33 ? -10.066 -36.516 17.920 1.00 24.50 32 LYS B O 1
ATOM 1230 N N . LEU B 2 34 ? -9.836 -36.500 15.676 1.00 23.04 33 LEU B N 1
ATOM 1231 C CA . LEU B 2 34 ? -11.218 -36.923 15.436 1.00 21.10 33 LEU B CA 1
ATOM 1232 C C . LEU B 2 34 ? -11.484 -38.290 16.050 1.00 24.69 33 LEU B C 1
ATOM 1233 O O . LEU B 2 34 ? -12.566 -38.533 16.606 1.00 28.08 33 LEU B O 1
ATOM 1238 N N . ALA B 2 35 ? -10.506 -39.195 15.963 1.00 24.25 34 ALA B N 1
ATOM 1239 C CA . ALA B 2 35 ? -10.641 -40.507 16.589 1.00 23.63 34 ALA B CA 1
ATOM 1240 C C . ALA B 2 35 ? -10.756 -40.384 18.100 1.00 32.67 34 ALA B C 1
ATOM 1241 O O . ALA B 2 35 ? -11.566 -41.077 18.729 1.00 30.63 34 ALA B O 1
ATOM 1243 N N . GLN B 2 36 ? -9.947 -39.508 18.701 1.00 26.26 35 GLN B N 1
ATOM 1244 C CA . GLN B 2 36 ? -9.981 -39.330 20.148 1.00 22.72 35 GLN B CA 1
ATOM 1245 C C . GLN B 2 36 ? -11.316 -38.752 20.601 1.00 31.96 35 GLN B C 1
ATOM 1246 O O . GLN B 2 36 ? -11.887 -39.208 21.599 1.00 30.43 35 GLN B O 1
ATOM 1252 N N . LEU B 2 37 ? -11.834 -37.754 19.883 1.00 26.78 36 LEU B N 1
ATOM 1253 C CA . LEU B 2 37 ? -13.147 -37.205 20.218 1.00 31.20 36 LEU B CA 1
ATOM 1254 C C . LEU B 2 37 ? -14.243 -38.256 20.065 1.00 35.43 36 LEU B C 1
ATOM 1255 O O . LEU B 2 37 ? -15.205 -38.286 20.851 1.00 32.55 36 LEU B O 1
ATOM 1260 N N . LYS B 2 38 ? -14.110 -39.131 19.063 1.00 30.35 37 LYS B N 1
ATOM 1261 C CA . LYS B 2 38 ? -15.058 -40.224 18.873 1.00 32.67 37 LYS B CA 1
ATOM 1262 C C . LYS B 2 38 ? -15.115 -41.133 20.096 1.00 31.06 37 LYS B C 1
ATOM 1263 O O . LYS B 2 38 ? -16.181 -41.661 20.439 1.00 35.00 37 LYS B O 1
ATOM 1269 N N . GLU B 2 39 ? -13.982 -41.320 20.778 1.00 32.44 38 GLU B N 1
ATOM 1270 C CA . GLU B 2 39 ? -13.948 -42.199 21.940 1.00 40.89 38 GLU B CA 1
ATOM 1271 C C . GLU B 2 39 ? -14.617 -41.560 23.148 1.00 39.04 38 GLU B C 1
ATOM 1272 O O . GLU B 2 39 ? -15.112 -42.274 24.024 1.00 44.52 38 GLU B O 1
ATOM 1278 N N . LYS B 2 40 ? -14.633 -40.226 23.215 1.00 36.44 39 LYS B N 1
ATOM 1279 C CA . LYS B 2 40 ? -15.301 -39.521 24.303 1.00 34.36 39 LYS B CA 1
ATOM 1280 C C . LYS B 2 40 ? -16.817 -39.644 24.228 1.00 40.70 39 LYS B C 1
ATOM 1281 O O . LYS B 2 40 ? -17.491 -39.518 25.258 1.00 37.87 39 LYS B O 1
ATOM 1287 N N . LEU B 2 41 ? -17.365 -39.889 23.044 1.00 45.07 40 LEU B N 1
ATOM 1288 C CA . LEU B 2 41 ? -18.802 -40.070 22.892 1.00 55.41 40 LEU B CA 1
ATOM 1289 C C . LEU B 2 41 ? -19.233 -41.470 23.323 1.00 66.31 40 LEU B C 1
ATOM 1290 O O . LEU B 2 41 ? -20.319 -41.653 23.872 1.00 72.42 40 LEU B O 1
#

Foldseek 3Di:
DKAKAKDWADEEAQQAKIKMKIFIDDPDADFQWKAKWWADPPDDTGGAKIAGRPPRDIDGDPVCPPFKDKGDDPVGRMIMIIGGRDDQVPFTWMKMWTHHDPPPGTDIHDTDTHGHDHDD/DVVVVVVVVVVVVVVVVVVVVVVVVVVVVVVVVVVVVVVD

CATH classification: 2.60.40.10

B-factor: mean 32.87, std 13.88, range [15.5, 91.57]

Secondary structure (DSSP, 8-state):
-EEEEEE--EEE-TT--EEEEEEEEES----SEEEEEEE-TTS--EEEEEEETTT--EEE-GGGTTTEEEEEETTTTEEEEEE-S--GGG-EEEEEEEE-SSSS--EE---EEEEE----/-HHHHHHHHHHHHHHHHHHHHHHHHHHHHHHHHHHHHHH-

Nearest PDB structures (foldseek):
  7a48-assembly1_A-2  TM=1.001E+00  e=1.066E-23  Lama glama
  1shm-assembly2_B  TM=9.368E-01  e=1.651E-16  Lama glama
  7r24-assembly1_C  TM=9.316E-01  e=9.562E-16  Vicugna pacos
  7km6-assembly1_H  TM=9.119E-01  e=1.464E-15  Homo sapiens
  7uem-assembly1_D  TM=9.174E-01  e=6.079E-14  Homo sapiens

Sequence (160 aa):
QVQLLQESGGGLVQPGGSLRLSSCIASGRTFNNPYGMGWFRQVPGKERTFVSGITWIGGTTYYVNSVKGRFTISRDRAKNTTVYLQMNSLKPEDTAVYYCCAADKDNTGYNYWGQGTQVTVSSSFGLEEELKQLEEELQAIEEQLAQLQWKAQARKEKLAQLKEKL

Radius of gyration: 16.42 Å; Cα contacts (8 Å, |Δi|>4): 358; chains: 2; bounding box: 58×27×50 Å

Solvent-accessible surface area: 9190 Å² total; per-residue (Å²): 113,34,110,3,105,29,59,34,31,31,100,24,76,58,57,22,57,26,131,0,30,0,78,6,56,61,56,143,22,109,9,51,0,0,0,0,6,27,49,49,136,90,121,145,88,44,3,0,0,0,7,0,2,55,47,21,50,54,40,44,4,66,59,0,118,87,31,6,78,5,45,58,52,115,98,132,32,10,0,51,0,46,0,56,56,2,88,70,143,2,47,5,41,0,28,0,0,0,2,92,45,111,88,63,173,15,19,72,7,142,23,20,94,0,35,5,35,84,141,116,148,148,98,119,132,129,106,110,86,105,90,81,50,45,108,54,29,111,79,8,34,119,87,0,28,45,52,2,56,128,24,49,118,42,59,78,137,137,145,197